Protein AF-A0A556MMD3-F1 (afdb_monomer_lite)

Structure (mmCIF, N/CA/C/O backbone):
data_AF-A0A556MMD3-F1
#
_entry.id   AF-A0A556MMD3-F1
#
loop_
_atom_site.group_PDB
_atom_site.id
_atom_site.type_symbol
_atom_site.label_atom_id
_atom_site.label_alt_id
_atom_site.label_comp_id
_atom_site.label_asym_id
_atom_site.label_entity_id
_atom_site.label_seq_id
_atom_site.pdbx_PDB_ins_code
_atom_site.Cartn_x
_atom_site.Cartn_y
_atom_site.Cartn_z
_atom_site.occupancy
_atom_site.B_iso_or_equiv
_atom_site.auth_seq_id
_atom_site.auth_comp_id
_atom_site.auth_asym_id
_atom_site.auth_atom_id
_atom_site.pdbx_PDB_model_num
ATOM 1 N N . MET A 1 1 ? -0.790 13.169 -14.391 1.00 57.88 1 MET A N 1
ATOM 2 C CA . MET A 1 1 ? 0.265 12.951 -13.382 1.00 57.88 1 MET A CA 1
ATOM 3 C C . MET A 1 1 ? -0.464 12.496 -12.132 1.00 57.88 1 MET A C 1
ATOM 5 O O . MET A 1 1 ? -1.430 13.16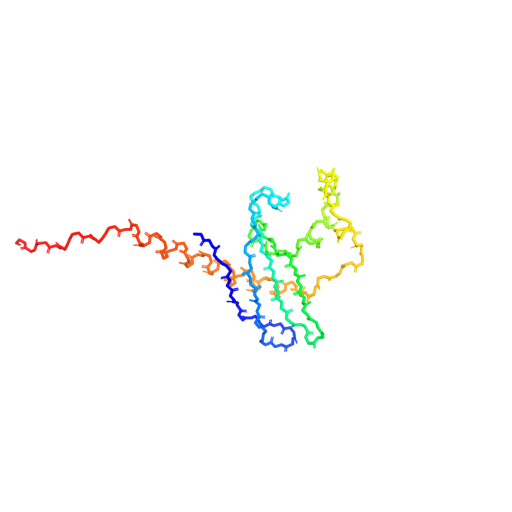1 -11.780 1.00 57.88 1 MET A O 1
ATOM 9 N N . ILE A 1 2 ? -0.143 11.325 -11.580 1.00 65.38 2 ILE A N 1
ATOM 10 C CA . ILE A 1 2 ? -0.769 10.872 -10.329 1.00 65.38 2 ILE A CA 1
ATOM 11 C C . ILE A 1 2 ? -0.100 11.679 -9.224 1.00 65.38 2 ILE A C 1
ATOM 13 O O . ILE A 1 2 ? 1.124 11.690 -9.143 1.00 65.38 2 ILE A O 1
ATOM 17 N N . THR A 1 3 ? -0.891 12.421 -8.466 1.00 82.88 3 THR A N 1
ATOM 18 C CA . THR A 1 3 ? -0.429 13.206 -7.321 1.00 82.88 3 THR A CA 1
ATOM 19 C C . THR A 1 3 ? -0.688 12.421 -6.044 1.00 82.88 3 THR A C 1
ATOM 21 O O . THR A 1 3 ? -1.502 11.497 -6.055 1.00 82.88 3 THR A O 1
ATOM 24 N N . GLU A 1 4 ? -0.020 12.791 -4.956 1.00 90.25 4 GLU A N 1
ATOM 25 C CA . GLU A 1 4 ? -0.357 12.301 -3.619 1.00 90.25 4 GLU A CA 1
ATOM 26 C C . GLU A 1 4 ? -1.861 12.444 -3.315 1.00 90.25 4 GLU A C 1
ATOM 28 O O . GLU A 1 4 ? -2.541 13.348 -3.823 1.00 90.25 4 GLU A O 1
ATOM 33 N N . PHE A 1 5 ? -2.395 11.532 -2.506 1.00 92.31 5 PHE A N 1
ATOM 34 C CA . PHE A 1 5 ? -3.795 11.538 -2.089 1.00 92.31 5 PHE A CA 1
ATOM 35 C C . PHE A 1 5 ? -3.977 10.858 -0.731 1.00 92.31 5 PHE A C 1
ATOM 37 O O . PHE A 1 5 ? -3.051 10.275 -0.178 1.00 92.31 5 PHE A O 1
ATOM 44 N N . TYR A 1 6 ? -5.189 10.943 -0.185 1.00 93.31 6 TYR A N 1
ATOM 45 C CA . TYR A 1 6 ? -5.557 10.309 1.078 1.00 93.31 6 TYR A CA 1
ATOM 46 C C . TYR A 1 6 ? -6.683 9.305 0.848 1.00 93.31 6 TYR A C 1
ATOM 48 O O . TYR A 1 6 ? -7.582 9.545 0.036 1.00 93.31 6 TYR A O 1
ATOM 56 N N . ILE A 1 7 ? -6.637 8.194 1.576 1.00 93.12 7 ILE A N 1
ATOM 57 C CA . ILE A 1 7 ? -7.716 7.208 1.659 1.00 93.12 7 ILE A CA 1
ATOM 58 C C . ILE A 1 7 ? -8.044 6.949 3.125 1.00 93.12 7 ILE A C 1
ATOM 60 O O . ILE A 1 7 ? -7.148 6.905 3.962 1.00 93.12 7 ILE A O 1
ATOM 64 N N . ASP A 1 8 ? -9.315 6.727 3.430 1.00 91.50 8 ASP A N 1
ATOM 65 C CA . ASP A 1 8 ? -9.712 6.209 4.734 1.00 91.50 8 ASP A CA 1
ATOM 66 C C . ASP A 1 8 ? -9.757 4.680 4.658 1.00 91.50 8 ASP A C 1
ATOM 68 O O . ASP A 1 8 ? -10.482 4.109 3.838 1.00 91.50 8 ASP A O 1
ATOM 72 N N . ALA A 1 9 ? -8.964 4.012 5.493 1.00 87.25 9 ALA A N 1
ATOM 73 C CA . ALA A 1 9 ? -8.904 2.557 5.568 1.00 87.25 9 ALA A CA 1
ATOM 74 C C . ALA A 1 9 ? -9.366 2.078 6.945 1.00 87.25 9 ALA A C 1
ATOM 76 O O . ALA A 1 9 ? -9.009 2.659 7.969 1.00 87.25 9 ALA A O 1
ATOM 77 N N . GLU A 1 10 ? -10.153 1.006 6.982 1.00 87.94 10 GLU A N 1
ATOM 78 C CA . GLU A 1 10 ? -10.496 0.346 8.239 1.00 87.94 10 GLU A CA 1
ATOM 79 C C . GLU A 1 10 ? -9.351 -0.590 8.618 1.00 87.94 10 GLU A C 1
ATOM 81 O O . GLU A 1 10 ? -9.173 -1.656 8.033 1.00 87.94 10 GLU A O 1
ATOM 86 N N . LEU A 1 11 ? -8.531 -0.147 9.565 1.00 85.12 11 LEU A N 1
ATOM 87 C CA . LEU A 1 11 ? -7.473 -0.966 10.143 1.00 85.12 11 LEU A CA 1
ATOM 88 C C . LEU A 1 11 ? -8.019 -1.665 11.395 1.00 85.12 11 LEU A C 1
ATOM 90 O O . LEU A 1 11 ? -9.087 -1.311 11.891 1.00 85.12 11 LEU A O 1
ATOM 94 N N . GLY A 1 12 ? -7.284 -2.605 11.986 1.00 79.12 12 GLY A N 1
ATOM 95 C CA . GLY A 1 12 ? -7.680 -3.304 13.218 1.00 79.12 12 GLY A CA 1
ATOM 96 C C . GLY A 1 12 ? -7.953 -2.374 14.414 1.00 79.12 12 GLY A C 1
ATOM 97 O O . GLY A 1 12 ? -8.524 -2.800 15.413 1.00 79.12 12 GLY A O 1
ATOM 98 N N . ARG A 1 13 ? -7.576 -1.097 14.288 1.00 75.06 13 ARG A N 1
ATOM 99 C CA . ARG A 1 13 ? -7.794 0.021 15.221 1.00 75.06 13 ARG A CA 1
ATOM 100 C C . ARG A 1 13 ? -8.940 0.969 14.828 1.00 75.06 13 ARG A C 1
ATOM 102 O O . ARG A 1 13 ? -9.162 1.978 15.489 1.00 75.06 13 ARG A O 1
ATOM 109 N N . GLY A 1 14 ? -9.666 0.664 13.756 1.00 85.38 14 GLY A N 1
ATOM 110 C CA . GLY A 1 14 ? -10.744 1.479 13.203 1.00 85.38 14 GLY A CA 1
ATOM 111 C C . GLY A 1 14 ? -10.327 2.322 11.996 1.00 85.38 14 GLY A C 1
ATOM 112 O O . GLY A 1 14 ? -9.287 2.101 11.367 1.00 85.38 14 GLY A O 1
ATOM 113 N N . LEU A 1 15 ? -11.181 3.289 11.656 1.00 89.38 15 LEU A N 1
ATOM 114 C CA . LEU A 1 15 ? -11.024 4.133 10.474 1.00 89.38 15 LEU A CA 1
ATOM 115 C C . LEU A 1 15 ? -9.788 5.034 10.610 1.00 89.38 15 LEU A C 1
ATOM 117 O O . LEU A 1 15 ? -9.742 5.914 11.468 1.00 89.38 15 LEU A O 1
ATOM 121 N N . THR A 1 16 ? -8.790 4.796 9.763 1.00 90.25 16 THR A N 1
ATOM 122 C CA . THR A 1 16 ? -7.489 5.466 9.792 1.00 90.25 16 THR A CA 1
ATOM 123 C C . THR A 1 16 ? -7.232 6.155 8.450 1.00 90.25 16 THR A C 1
ATOM 125 O O . THR A 1 16 ? -7.291 5.484 7.416 1.00 90.25 16 THR A O 1
ATOM 128 N N . PRO A 1 17 ? -6.906 7.460 8.439 1.00 92.44 17 P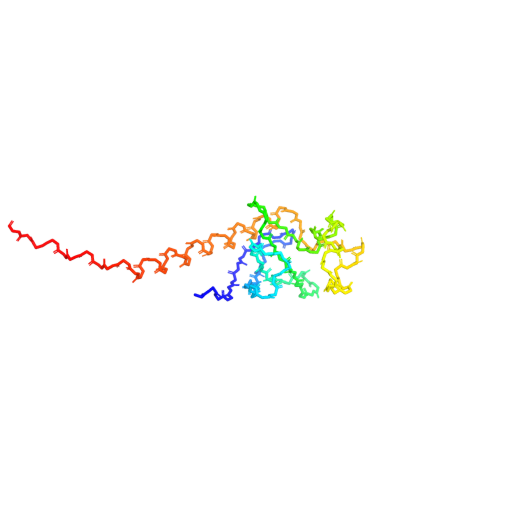RO A N 1
ATOM 129 C CA . PRO A 1 17 ? -6.473 8.132 7.226 1.00 92.44 17 PRO A CA 1
ATOM 130 C C . PRO A 1 17 ? -5.070 7.650 6.845 1.00 92.44 17 PRO A C 1
ATOM 132 O O . PRO A 1 17 ? -4.139 7.669 7.656 1.00 92.44 17 PRO A O 1
ATOM 135 N N . VAL A 1 18 ? -4.925 7.226 5.597 1.00 94.44 18 VAL A N 1
ATOM 136 C CA . VAL A 1 18 ? -3.674 6.773 4.993 1.00 94.44 18 VAL A CA 1
ATOM 137 C C . VAL A 1 18 ? -3.308 7.765 3.899 1.00 94.44 18 VAL A C 1
ATOM 139 O O . VAL A 1 18 ? -4.058 7.953 2.938 1.00 94.44 18 VAL A O 1
ATOM 142 N N . HIS A 1 19 ? -2.161 8.415 4.056 1.00 95.62 19 HIS A N 1
ATOM 143 C CA . HIS A 1 19 ? -1.538 9.211 3.005 1.00 95.62 19 HIS A CA 1
ATOM 144 C C . HIS A 1 19 ? -0.866 8.269 2.010 1.00 95.62 19 HIS A C 1
ATOM 146 O O . HIS A 1 19 ? -0.203 7.316 2.417 1.00 95.62 19 HIS A O 1
ATOM 152 N N . VAL A 1 20 ? -1.092 8.504 0.721 1.00 95.25 20 VAL A N 1
ATOM 153 C CA . VAL A 1 20 ? -0.621 7.662 -0.375 1.00 95.25 20 VAL A CA 1
ATOM 154 C C . VAL A 1 20 ? 0.154 8.515 -1.365 1.00 95.25 20 VAL A C 1
ATOM 156 O O . VAL A 1 20 ? -0.395 9.454 -1.948 1.00 95.25 20 VAL A O 1
ATOM 159 N N . GLU A 1 21 ? 1.398 8.131 -1.621 1.00 94.06 21 GLU A N 1
ATOM 160 C CA . GLU A 1 21 ? 2.270 8.777 -2.595 1.00 94.06 21 GLU A CA 1
ATOM 161 C C . GLU A 1 21 ? 2.754 7.757 -3.641 1.00 94.06 21 GLU A C 1
ATOM 163 O O . GLU A 1 21 ? 3.231 6.677 -3.284 1.00 94.06 21 GLU A O 1
ATOM 168 N N . PRO A 1 22 ? 2.610 8.031 -4.952 1.00 91.00 22 PRO A N 1
ATOM 169 C CA . PRO A 1 22 ? 3.169 7.156 -5.975 1.00 91.00 22 PRO A CA 1
ATOM 170 C C . PRO A 1 22 ? 4.699 7.202 -5.940 1.00 91.00 22 PRO A C 1
ATOM 172 O O . PRO A 1 22 ? 5.297 8.272 -6.018 1.00 91.00 22 PRO A O 1
ATOM 175 N N . VAL A 1 23 ? 5.338 6.035 -5.913 1.00 88.38 23 VAL A N 1
ATOM 176 C CA . VAL A 1 23 ? 6.796 5.938 -6.044 1.00 88.38 23 VAL A CA 1
ATOM 177 C C . VAL A 1 23 ? 7.171 6.166 -7.507 1.00 88.38 23 VAL A C 1
ATOM 179 O O . VAL A 1 23 ? 6.509 5.648 -8.415 1.00 88.38 23 VAL A O 1
ATOM 182 N N . SER A 1 24 ? 8.237 6.928 -7.754 1.00 85.12 24 SER A N 1
ATOM 183 C CA . SER A 1 24 ? 8.675 7.227 -9.120 1.00 85.12 24 SER A CA 1
ATOM 184 C C . SER A 1 24 ? 9.202 5.968 -9.818 1.00 85.12 24 SER A C 1
ATOM 186 O O . SER A 1 24 ? 9.827 5.114 -9.194 1.00 85.12 24 SER A O 1
ATOM 188 N N . CYS A 1 25 ? 8.935 5.823 -11.121 1.00 83.00 25 CYS A N 1
ATOM 189 C CA . CYS A 1 25 ? 9.226 4.583 -11.856 1.00 83.00 25 CYS A CA 1
ATOM 190 C C . CYS A 1 25 ? 10.715 4.197 -11.874 1.00 83.00 25 CYS A C 1
ATOM 192 O O . CYS A 1 25 ? 11.046 3.026 -12.033 1.00 83.00 25 CYS A O 1
ATOM 194 N N . ASP A 1 26 ? 11.611 5.174 -11.749 1.00 80.69 26 ASP A N 1
ATOM 195 C CA . ASP A 1 26 ? 13.063 5.002 -11.637 1.00 80.69 26 ASP A CA 1
ATOM 196 C C . ASP A 1 26 ? 13.503 4.424 -10.283 1.00 80.69 26 ASP A C 1
ATOM 198 O O . ASP A 1 26 ? 14.616 3.914 -10.168 1.00 80.69 26 ASP A O 1
ATOM 202 N N . GLN A 1 27 ? 12.625 4.473 -9.282 1.00 79.94 27 GLN A N 1
ATOM 203 C CA . GLN A 1 27 ? 12.842 3.955 -7.933 1.00 79.94 27 GLN A CA 1
ATOM 204 C C . GLN A 1 27 ? 12.166 2.595 -7.703 1.00 79.94 27 GLN A C 1
ATOM 206 O O . GLN A 1 27 ? 12.305 2.024 -6.623 1.00 79.94 27 GLN A O 1
ATOM 211 N N . TRP A 1 28 ? 11.431 2.064 -8.688 1.00 82.62 28 TRP A N 1
ATOM 212 C CA . TRP A 1 28 ? 10.796 0.753 -8.568 1.00 82.62 28 TRP A CA 1
ATOM 213 C C . TRP A 1 28 ? 11.840 -0.361 -8.583 1.00 82.62 28 TRP A C 1
ATOM 215 O O . TRP A 1 28 ? 12.693 -0.421 -9.469 1.00 82.62 28 TRP A O 1
ATOM 225 N N . ASP A 1 29 ? 11.719 -1.306 -7.655 1.00 71.50 29 ASP A N 1
ATOM 226 C CA . ASP A 1 29 ? 12.602 -2.480 -7.628 1.00 71.50 29 ASP A CA 1
ATOM 227 C C . ASP A 1 29 ? 12.311 -3.447 -8.765 1.00 71.50 29 ASP A C 1
ATOM 229 O O . ASP A 1 29 ? 13.206 -4.115 -9.271 1.00 71.50 29 ASP A O 1
ATOM 233 N N . LEU A 1 30 ? 11.038 -3.553 -9.149 1.00 68.69 30 LEU A N 1
ATOM 234 C CA . LEU A 1 30 ? 10.587 -4.462 -10.187 1.00 68.69 30 LEU A CA 1
ATOM 235 C C . LEU A 1 30 ? 10.051 -3.657 -11.372 1.00 68.69 30 LEU A C 1
ATOM 237 O O . LEU A 1 30 ? 9.153 -2.826 -11.199 1.00 68.69 30 LEU A O 1
ATOM 241 N N . PRO A 1 31 ? 10.555 -3.906 -12.595 1.00 70.81 31 PRO A N 1
ATOM 242 C CA . PRO A 1 31 ? 10.031 -3.243 -13.775 1.00 70.81 31 PRO A CA 1
ATOM 243 C C . PRO A 1 31 ? 8.546 -3.573 -13.936 1.00 70.81 31 PRO A C 1
ATOM 245 O O . PRO A 1 31 ? 8.131 -4.720 -13.780 1.00 70.81 31 PRO A O 1
ATOM 248 N N . ALA A 1 32 ? 7.755 -2.551 -14.266 1.00 77.31 32 ALA A N 1
ATOM 249 C CA . ALA A 1 32 ? 6.306 -2.653 -14.444 1.00 77.31 32 ALA A CA 1
ATOM 250 C C . ALA A 1 32 ? 5.522 -3.135 -13.203 1.00 77.31 32 ALA A C 1
ATOM 252 O O . ALA A 1 32 ? 4.404 -3.625 -13.350 1.00 77.31 32 ALA A O 1
ATOM 253 N N . CYS A 1 33 ? 6.069 -2.958 -11.997 1.00 83.19 33 CYS A N 1
ATOM 254 C CA . CYS A 1 33 ? 5.368 -3.196 -10.738 1.00 83.19 33 CYS A CA 1
ATOM 255 C C . CYS A 1 33 ? 5.071 -1.845 -10.068 1.00 83.19 33 CYS A C 1
ATOM 257 O O . CYS A 1 33 ? 5.979 -1.263 -9.476 1.00 83.19 33 CYS A O 1
ATOM 259 N N . PRO A 1 34 ? 3.846 -1.299 -10.185 1.00 88.00 34 PRO A N 1
ATOM 260 C CA . PRO A 1 34 ? 3.502 -0.027 -9.563 1.00 88.00 34 PRO A CA 1
ATOM 261 C C . PRO A 1 34 ? 3.690 -0.089 -8.048 1.00 88.00 34 PRO A C 1
ATOM 263 O O . PRO A 1 34 ? 3.161 -0.995 -7.398 1.00 88.00 34 PRO A O 1
ATOM 266 N N . GLN A 1 35 ? 4.409 0.891 -7.504 1.00 91.19 35 GLN A N 1
ATOM 267 C CA . GLN A 1 35 ? 4.674 1.015 -6.076 1.00 91.19 35 GLN A CA 1
ATOM 268 C C . GLN A 1 35 ? 4.094 2.318 -5.518 1.00 91.19 35 GLN A C 1
ATOM 270 O O . GLN A 1 35 ? 4.103 3.355 -6.187 1.00 91.19 35 GLN A O 1
ATOM 275 N N . PHE A 1 36 ? 3.599 2.255 -4.285 1.00 92.69 36 PHE A N 1
ATOM 276 C CA . PHE A 1 36 ? 3.044 3.390 -3.554 1.00 92.69 36 PHE A CA 1
ATOM 277 C C . PHE A 1 36 ? 3.585 3.389 -2.133 1.00 92.69 36 PHE A C 1
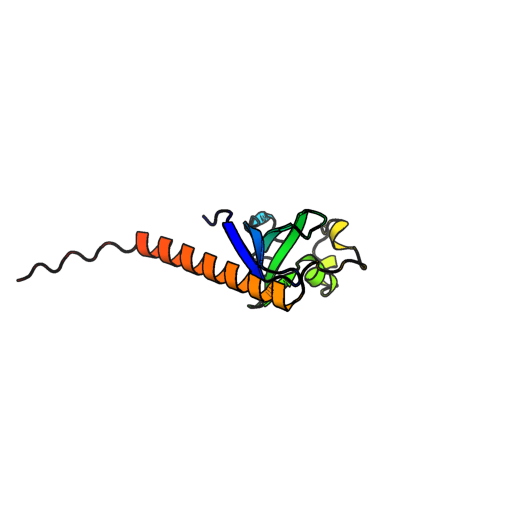ATOM 279 O O . PHE A 1 36 ? 3.559 2.357 -1.462 1.00 92.69 36 PHE A O 1
ATOM 286 N N . GLU A 1 37 ? 4.051 4.540 -1.676 1.00 93.81 37 GLU A N 1
ATOM 287 C CA . GLU A 1 37 ? 4.358 4.764 -0.275 1.00 93.81 37 GLU A CA 1
ATOM 288 C C . GLU A 1 37 ? 3.065 5.092 0.472 1.00 93.81 37 GLU A C 1
ATOM 290 O O . GLU A 1 37 ? 2.254 5.906 0.028 1.00 93.81 37 GLU A O 1
ATOM 295 N N . LEU A 1 38 ? 2.861 4.418 1.598 1.00 93.81 38 LEU A N 1
ATOM 296 C CA . LEU A 1 38 ? 1.754 4.635 2.509 1.00 93.81 38 LEU A CA 1
ATOM 297 C C . LEU A 1 38 ? 2.296 5.185 3.813 1.00 93.81 38 LEU A C 1
ATOM 299 O O . LEU A 1 38 ? 3.169 4.558 4.411 1.00 93.81 38 LEU A O 1
ATOM 303 N N . SER A 1 39 ? 1.710 6.274 4.294 1.00 93.75 39 SER A N 1
ATOM 304 C CA . SER A 1 39 ? 2.001 6.847 5.604 1.00 93.75 39 SER A CA 1
ATOM 305 C C . SER A 1 39 ? 0.723 6.937 6.440 1.00 93.75 39 SER A C 1
ATOM 307 O O . SER A 1 39 ? -0.270 7.532 6.024 1.00 93.75 39 SER A O 1
ATOM 309 N N . PHE A 1 40 ? 0.722 6.331 7.629 1.00 92.25 40 PHE A N 1
ATOM 310 C CA . PHE A 1 40 ? -0.425 6.338 8.548 1.00 92.25 40 PHE A CA 1
ATOM 311 C C . PHE A 1 40 ? 0.015 6.297 10.009 1.00 92.25 40 PHE A C 1
ATOM 313 O O . PHE A 1 40 ? 1.101 5.832 10.343 1.00 92.25 40 PHE A O 1
ATOM 320 N N . PHE A 1 41 ? -0.849 6.752 10.913 1.00 88.06 41 PHE A N 1
ATOM 321 C CA . PHE A 1 41 ? -0.579 6.718 12.348 1.00 88.06 41 PHE A CA 1
ATOM 322 C C . PHE A 1 41 ? -1.078 5.406 12.969 1.00 88.06 41 PHE A C 1
ATOM 324 O O . PHE A 1 41 ? -2.226 5.013 12.760 1.00 88.06 41 PHE A O 1
ATOM 331 N N . ASN A 1 42 ? -0.228 4.719 13.736 1.00 80.50 42 ASN A N 1
ATOM 332 C CA . ASN A 1 42 ? -0.560 3.449 14.393 1.00 80.50 42 ASN A CA 1
ATOM 333 C C . ASN A 1 42 ? -0.837 3.588 15.903 1.00 80.50 42 ASN A C 1
ATOM 335 O O . ASN A 1 42 ? -0.607 2.639 16.646 1.00 80.50 42 ASN A O 1
ATOM 339 N N . GLU A 1 43 ? -1.311 4.761 16.339 1.00 80.25 43 GLU A N 1
ATOM 340 C CA . GLU A 1 43 ? -1.524 5.182 17.741 1.00 80.25 43 GLU A CA 1
ATOM 341 C C . GLU A 1 43 ? -0.254 5.556 18.511 1.00 80.25 43 GLU A C 1
ATOM 343 O O . GLU A 1 43 ? -0.312 6.415 19.393 1.00 80.25 43 GLU A O 1
ATOM 348 N N . THR A 1 44 ? 0.893 4.967 18.174 1.00 82.88 44 THR A N 1
ATOM 349 C CA . THR A 1 44 ? 2.168 5.258 18.848 1.00 82.88 44 THR A CA 1
ATOM 350 C C . THR A 1 44 ? 3.110 6.090 17.989 1.00 82.88 44 THR A C 1
ATOM 352 O O . THR A 1 44 ? 3.827 6.941 18.511 1.00 82.88 44 THR A O 1
ATOM 355 N N . GLN A 1 45 ? 3.099 5.878 16.675 1.00 85.75 45 GLN A N 1
ATOM 356 C CA . GLN A 1 45 ? 4.003 6.525 15.737 1.00 85.75 45 GLN A CA 1
ATOM 357 C C . GLN A 1 45 ? 3.424 6.579 14.321 1.00 85.75 45 GLN A C 1
ATOM 359 O O . GLN A 1 45 ? 2.450 5.907 13.973 1.00 85.75 45 GLN A O 1
ATOM 364 N N . ILE A 1 46 ? 4.058 7.391 13.480 1.00 87.38 46 ILE A N 1
ATOM 365 C CA . ILE A 1 46 ? 3.820 7.348 12.042 1.00 87.38 46 ILE A CA 1
ATOM 366 C C . ILE A 1 46 ? 4.531 6.109 11.501 1.00 87.38 46 ILE A C 1
ATOM 368 O O . ILE A 1 46 ? 5.715 5.893 11.752 1.00 87.38 46 ILE A O 1
ATOM 372 N N . CYS A 1 47 ? 3.776 5.279 10.799 1.00 88.38 47 CYS A N 1
ATOM 373 C CA . CYS A 1 47 ? 4.264 4.130 10.064 1.00 88.38 47 CYS A CA 1
ATOM 374 C C . CYS A 1 47 ? 4.289 4.475 8.588 1.00 88.38 47 CYS A C 1
ATOM 376 O O . CYS A 1 47 ? 3.283 4.938 8.051 1.00 88.38 47 CYS A O 1
ATOM 378 N N . THR A 1 48 ? 5.414 4.170 7.953 1.00 90.38 48 THR A N 1
ATOM 379 C CA . THR A 1 48 ? 5.577 4.287 6.511 1.00 90.38 48 THR A CA 1
ATOM 380 C C . THR A 1 48 ? 5.917 2.917 5.942 1.00 90.38 48 THR A C 1
ATOM 382 O O . THR A 1 48 ? 6.761 2.205 6.494 1.00 90.38 48 THR A O 1
ATOM 385 N N . LEU A 1 49 ? 5.241 2.518 4.868 1.00 90.31 49 LEU A N 1
ATOM 386 C CA . LEU A 1 49 ? 5.555 1.290 4.140 1.00 90.31 49 LEU A CA 1
ATOM 387 C C . LEU A 1 49 ? 5.284 1.452 2.651 1.00 90.31 49 LEU A C 1
ATOM 389 O O . LEU A 1 49 ? 4.432 2.236 2.250 1.00 90.31 49 LEU A O 1
ATOM 393 N N . ILE A 1 50 ? 5.985 0.675 1.834 1.00 90.94 50 ILE A N 1
ATOM 394 C CA . ILE A 1 50 ? 5.766 0.660 0.389 1.00 90.94 50 ILE A CA 1
ATOM 395 C C . ILE A 1 50 ? 4.933 -0.566 0.041 1.00 90.94 50 ILE A C 1
ATOM 397 O O . ILE A 1 50 ? 5.306 -1.695 0.371 1.00 90.94 50 ILE A O 1
ATOM 401 N N . VAL A 1 51 ? 3.816 -0.342 -0.643 1.00 92.38 51 VAL A N 1
ATOM 402 C CA . VAL A 1 51 ? 3.004 -1.402 -1.238 1.00 92.38 51 VAL A CA 1
ATOM 403 C C . VAL A 1 51 ? 3.258 -1.492 -2.727 1.00 92.38 51 VAL A C 1
ATOM 405 O O . VAL A 1 51 ? 3.494 -0.485 -3.392 1.00 92.38 51 VAL A O 1
ATOM 408 N N . GLN A 1 52 ? 3.177 -2.705 -3.256 1.00 90.88 52 GLN A N 1
ATOM 409 C CA . GLN A 1 52 ? 3.348 -2.966 -4.676 1.00 90.88 52 GLN A CA 1
ATOM 410 C C . GLN A 1 52 ? 2.214 -3.826 -5.225 1.00 90.88 52 GLN A C 1
ATOM 412 O O . GLN A 1 52 ? 1.712 -4.724 -4.541 1.00 90.88 52 GLN A O 1
ATOM 417 N N . LEU A 1 53 ? 1.823 -3.551 -6.467 1.00 90.25 53 LEU A N 1
ATOM 418 C CA . LEU A 1 53 ? 0.820 -4.320 -7.193 1.00 90.25 53 LEU A CA 1
ATOM 419 C C . LEU A 1 53 ? 1.503 -5.313 -8.136 1.00 90.25 53 LEU A C 1
ATOM 421 O O . LEU A 1 53 ? 2.047 -4.928 -9.169 1.00 90.25 53 LEU A O 1
ATOM 425 N N . GLU A 1 54 ? 1.406 -6.601 -7.820 1.00 87.88 54 GLU A N 1
ATOM 426 C CA . GLU A 1 54 ? 1.968 -7.687 -8.624 1.00 87.88 54 GLU A CA 1
ATOM 427 C C . GLU A 1 54 ? 0.844 -8.652 -9.023 1.00 87.88 54 GLU A C 1
ATOM 429 O O . GLU A 1 54 ? 0.150 -9.207 -8.173 1.00 87.88 54 GLU A O 1
ATOM 434 N N . ASN A 1 55 ? 0.634 -8.849 -10.329 1.00 84.69 55 ASN A N 1
ATOM 435 C CA . ASN A 1 55 ? -0.371 -9.778 -10.870 1.00 84.69 55 ASN A CA 1
ATOM 436 C C . ASN A 1 55 ? -1.787 -9.606 -10.275 1.00 84.69 55 ASN A C 1
ATOM 438 O O . ASN A 1 55 ? -2.491 -10.581 -10.021 1.00 84.69 55 ASN A O 1
ATOM 442 N N . GLY A 1 56 ? -2.208 -8.360 -10.038 1.00 84.94 56 GLY A N 1
ATOM 443 C CA . GLY A 1 56 ? -3.532 -8.054 -9.484 1.00 84.94 56 GLY A CA 1
ATOM 444 C C . GLY A 1 56 ? -3.650 -8.230 -7.968 1.00 84.94 56 GLY A C 1
ATOM 445 O O . GLY A 1 56 ? -4.740 -8.052 -7.434 1.00 84.94 56 GLY A O 1
ATOM 446 N N . THR A 1 57 ? -2.554 -8.553 -7.280 1.00 88.81 57 THR A N 1
ATOM 447 C CA . THR A 1 57 ? -2.513 -8.697 -5.822 1.00 88.81 57 THR A CA 1
ATOM 448 C C . THR A 1 57 ? -1.600 -7.639 -5.214 1.00 88.81 57 THR A C 1
ATOM 450 O O . THR A 1 57 ? -0.517 -7.360 -5.733 1.00 88.81 57 THR A O 1
ATOM 453 N N . TRP A 1 58 ? -2.050 -7.036 -4.116 1.00 91.19 58 TRP A N 1
ATOM 454 C CA . TRP A 1 58 ? -1.277 -6.037 -3.383 1.00 91.19 58 TRP A CA 1
ATOM 455 C C . TRP A 1 58 ? -0.410 -6.688 -2.316 1.00 91.19 58 TRP A C 1
ATOM 457 O O . TRP A 1 58 ? -0.889 -7.523 -1.548 1.00 91.19 58 TRP A O 1
ATOM 467 N N . TYR A 1 59 ? 0.850 -6.277 -2.253 1.00 89.50 59 TYR A N 1
ATOM 468 C CA . TYR A 1 59 ? 1.819 -6.796 -1.299 1.00 89.50 59 TYR A CA 1
ATOM 469 C C . TYR A 1 59 ? 2.537 -5.667 -0.581 1.00 89.50 59 TYR A C 1
ATOM 471 O O . TYR A 1 59 ? 2.828 -4.630 -1.174 1.00 89.50 59 TYR A O 1
ATOM 479 N N . ASP A 1 60 ? 2.901 -5.915 0.673 1.00 89.12 60 ASP A N 1
ATOM 480 C CA . ASP A 1 60 ? 3.990 -5.187 1.309 1.00 89.12 60 ASP A CA 1
ATOM 481 C C . ASP A 1 60 ? 5.296 -5.540 0.583 1.00 89.12 60 ASP A C 1
ATOM 483 O O . ASP A 1 60 ? 5.667 -6.716 0.473 1.00 89.12 60 ASP A O 1
ATOM 487 N N . ARG A 1 61 ? 5.984 -4.517 0.072 1.00 85.81 61 ARG A N 1
ATOM 488 C CA . ARG A 1 61 ? 7.231 -4.661 -0.683 1.00 85.81 61 ARG A CA 1
ATOM 489 C C . ARG A 1 61 ? 8.281 -5.445 0.106 1.00 85.81 61 ARG A C 1
ATOM 491 O O . ARG A 1 61 ? 8.933 -6.319 -0.464 1.00 85.81 61 ARG A O 1
ATOM 498 N N . ARG A 1 62 ? 8.455 -5.154 1.400 1.00 81.12 62 ARG A N 1
ATOM 499 C CA . ARG A 1 62 ? 9.509 -5.772 2.221 1.00 81.12 62 ARG A CA 1
ATOM 500 C C . ARG A 1 62 ? 9.241 -7.260 2.417 1.00 81.12 62 ARG A C 1
ATOM 502 O O . ARG A 1 62 ? 10.132 -8.073 2.183 1.00 81.12 62 ARG A O 1
ATOM 509 N N . VAL A 1 63 ? 7.997 -7.620 2.744 1.00 80.75 63 VAL A N 1
ATOM 510 C CA . VAL A 1 63 ? 7.587 -9.030 2.874 1.00 80.75 63 VAL A CA 1
ATOM 511 C C . VAL A 1 63 ? 7.783 -9.768 1.549 1.00 80.75 63 VAL A C 1
ATOM 513 O O . VAL A 1 63 ? 8.381 -10.845 1.516 1.00 80.75 63 VAL A O 1
ATOM 516 N N . ARG A 1 64 ? 7.342 -9.169 0.437 1.00 80.25 64 ARG A N 1
ATOM 517 C CA . ARG A 1 64 ? 7.379 -9.813 -0.879 1.00 80.25 64 ARG A CA 1
ATOM 518 C C . ARG A 1 64 ? 8.798 -10.053 -1.396 1.00 80.25 64 ARG A C 1
ATOM 520 O O . ARG A 1 64 ? 9.054 -11.096 -1.997 1.00 80.25 64 ARG A O 1
ATOM 527 N N . LEU A 1 65 ? 9.722 -9.123 -1.150 1.00 73.69 65 LEU A N 1
ATOM 528 C CA . LEU A 1 65 ? 11.139 -9.296 -1.484 1.00 73.69 65 LEU A CA 1
ATOM 529 C C . LEU A 1 65 ? 11.808 -10.376 -0.618 1.00 73.69 65 LEU A C 1
ATOM 531 O O . LEU A 1 65 ? 12.619 -11.143 -1.137 1.00 73.69 65 LEU A O 1
ATOM 535 N N . GLY A 1 66 ? 11.440 -10.478 0.664 1.00 67.62 66 GLY A N 1
ATOM 536 C CA . GLY A 1 66 ? 11.943 -11.511 1.577 1.00 67.62 66 GLY A CA 1
ATOM 537 C C . GLY A 1 66 ? 11.524 -12.935 1.188 1.00 67.62 66 GLY A C 1
ATOM 538 O O . GLY A 1 66 ? 12.347 -13.851 1.212 1.00 67.62 66 GLY A O 1
ATOM 539 N N . GLU A 1 67 ? 10.271 -13.130 0.764 1.00 68.00 67 GLU A N 1
ATOM 540 C CA . GLU A 1 67 ? 9.773 -14.432 0.285 1.00 68.00 67 GLU A CA 1
ATOM 541 C C . GLU A 1 67 ? 10.485 -14.898 -0.991 1.00 68.00 67 GLU A C 1
ATOM 543 O O . GLU A 1 67 ? 10.741 -16.089 -1.188 1.00 68.00 67 GLU A O 1
ATOM 548 N N . ASN A 1 68 ? 10.834 -13.954 -1.865 1.00 62.44 68 ASN A N 1
ATOM 549 C CA . ASN A 1 68 ? 11.422 -14.225 -3.167 1.00 62.44 68 ASN A CA 1
ATOM 550 C C . ASN A 1 68 ? 12.953 -14.111 -3.103 1.00 62.44 68 ASN A C 1
ATOM 552 O O . ASN A 1 68 ? 13.578 -13.319 -3.804 1.00 62.44 68 ASN A O 1
ATOM 556 N N . SER A 1 69 ? 13.566 -14.940 -2.258 1.00 55.06 69 SER A N 1
ATOM 557 C CA . SER A 1 69 ? 15.014 -14.969 -1.976 1.00 55.06 69 SER A CA 1
ATOM 558 C C . SER A 1 69 ? 15.931 -15.044 -3.215 1.00 55.06 69 SER A C 1
ATOM 560 O O . SER A 1 69 ? 17.077 -14.604 -3.148 1.00 55.06 69 SER A O 1
ATOM 562 N N . GLY A 1 70 ? 15.435 -15.506 -4.371 1.00 52.09 70 GLY A N 1
ATOM 563 C CA . GLY A 1 70 ? 16.151 -15.443 -5.656 1.00 52.09 70 GLY A CA 1
ATOM 564 C C . GLY A 1 70 ? 16.231 -14.044 -6.296 1.00 52.09 70 GLY A C 1
ATOM 565 O O . GLY A 1 70 ? 17.160 -13.773 -7.054 1.00 52.09 70 GLY A O 1
ATOM 566 N N . PHE A 1 71 ? 15.307 -13.133 -5.975 1.00 51.28 71 PHE A N 1
ATOM 567 C CA . PHE A 1 71 ? 15.293 -11.749 -6.470 1.00 51.28 71 PHE A CA 1
ATOM 568 C C . PHE A 1 71 ? 16.252 -10.844 -5.690 1.00 51.28 71 PHE A C 1
ATOM 570 O O . PHE A 1 71 ? 16.879 -9.972 -6.289 1.00 51.28 71 PHE A O 1
ATOM 577 N N . LEU A 1 72 ? 16.464 -11.102 -4.394 1.00 50.72 72 LEU A N 1
ATOM 578 C CA . LEU A 1 72 ? 17.465 -10.396 -3.578 1.00 50.72 72 LEU A CA 1
ATOM 579 C C . LEU A 1 72 ? 18.896 -10.541 -4.127 1.00 50.72 72 LEU A C 1
ATOM 581 O O . LEU A 1 72 ? 19.731 -9.671 -3.896 1.00 50.72 72 LEU A O 1
ATOM 585 N N . CYS A 1 73 ? 19.181 -11.613 -4.875 1.00 42.88 73 CYS A N 1
ATOM 586 C CA . CYS A 1 73 ? 20.468 -11.814 -5.544 1.00 42.88 73 CYS A CA 1
ATOM 587 C C . CYS A 1 73 ? 20.606 -11.066 -6.881 1.00 42.88 73 CYS A C 1
ATOM 589 O O . CYS A 1 73 ? 21.729 -10.844 -7.325 1.00 42.88 73 CYS A O 1
ATOM 591 N N . LEU A 1 74 ? 19.501 -10.691 -7.538 1.00 44.84 74 LEU A N 1
ATOM 592 C CA . LEU A 1 74 ? 19.534 -9.939 -8.802 1.00 44.84 74 LEU A CA 1
ATOM 593 C C . LEU A 1 74 ? 19.677 -8.431 -8.565 1.00 44.84 74 LEU A C 1
ATOM 595 O O . LEU A 1 74 ? 20.263 -7.729 -9.389 1.00 44.84 74 LEU A O 1
ATOM 599 N N . PHE A 1 75 ? 19.208 -7.943 -7.418 1.00 49.12 75 PHE A N 1
ATOM 600 C CA . PHE A 1 75 ? 19.333 -6.547 -7.017 1.00 49.12 75 PHE A CA 1
ATOM 601 C C . PHE A 1 75 ? 20.450 -6.399 -5.978 1.00 49.12 75 PHE A C 1
ATOM 603 O O . PHE A 1 75 ? 20.209 -6.357 -4.776 1.00 49.12 75 PHE A O 1
ATOM 610 N N . ASN A 1 76 ? 21.692 -6.253 -6.456 1.00 41.12 76 ASN A N 1
ATOM 611 C CA . ASN A 1 76 ? 22.879 -5.926 -5.642 1.00 41.12 76 ASN A CA 1
ATOM 612 C C . ASN A 1 76 ? 22.753 -4.621 -4.815 1.00 41.12 76 ASN A C 1
ATOM 614 O O . ASN A 1 76 ? 23.662 -4.299 -4.056 1.00 41.12 76 ASN A O 1
ATOM 618 N N . ASN A 1 77 ? 21.638 -3.893 -4.949 1.00 45.81 77 ASN A N 1
ATOM 619 C CA . ASN A 1 77 ? 21.328 -2.637 -4.269 1.00 45.81 77 ASN A CA 1
ATOM 620 C C . ASN A 1 77 ? 20.150 -2.753 -3.288 1.00 45.81 77 ASN A C 1
ATOM 622 O O . ASN A 1 77 ? 19.581 -1.728 -2.918 1.00 45.81 77 ASN A O 1
ATOM 626 N N . ALA A 1 78 ? 19.747 -3.962 -2.880 1.00 49.91 78 ALA A N 1
ATOM 627 C CA . ALA A 1 78 ? 18.802 -4.080 -1.776 1.00 49.91 78 ALA A CA 1
ATOM 628 C C . ALA A 1 78 ? 19.435 -3.423 -0.534 1.00 49.91 78 ALA A C 1
ATOM 630 O O . ALA A 1 78 ? 20.435 -3.918 -0.015 1.00 49.91 78 ALA A O 1
ATOM 631 N N . THR A 1 79 ? 18.905 -2.272 -0.114 1.00 53.38 79 THR A N 1
ATOM 632 C CA . THR A 1 79 ? 19.344 -1.561 1.092 1.00 53.38 79 THR A CA 1
ATOM 633 C C . THR A 1 79 ? 19.257 -2.491 2.302 1.00 53.38 79 THR A C 1
ATOM 635 O O . THR A 1 79 ? 18.394 -3.368 2.344 1.00 53.38 79 THR A O 1
ATOM 638 N N . ASP A 1 80 ? 20.131 -2.304 3.299 1.00 50.12 80 ASP A N 1
ATOM 639 C CA . ASP A 1 80 ? 20.173 -3.143 4.512 1.00 50.12 80 ASP A CA 1
ATOM 640 C C . ASP A 1 80 ? 18.802 -3.261 5.212 1.00 50.12 80 ASP A C 1
ATOM 642 O O . ASP A 1 80 ? 18.507 -4.280 5.829 1.00 50.12 80 ASP A O 1
ATOM 646 N N . GLU A 1 81 ? 17.914 -2.277 5.027 1.00 50.34 81 GLU A N 1
ATOM 647 C CA . GLU A 1 81 ? 16.525 -2.291 5.509 1.00 50.34 81 GLU A CA 1
ATOM 648 C C . GLU A 1 81 ? 15.639 -3.413 4.936 1.00 50.34 81 GLU A C 1
ATOM 650 O O . GLU A 1 81 ? 14.626 -3.760 5.538 1.00 50.34 81 GLU A O 1
ATOM 655 N N . ILE A 1 82 ? 15.976 -3.967 3.769 1.00 58.00 82 ILE A N 1
ATOM 656 C CA . ILE A 1 82 ? 15.201 -5.028 3.096 1.00 58.00 82 ILE A CA 1
ATOM 657 C C . ILE A 1 82 ? 15.568 -6.411 3.660 1.00 58.00 82 ILE A C 1
ATOM 659 O O . ILE A 1 82 ? 14.824 -7.376 3.494 1.00 58.00 82 ILE A O 1
ATOM 663 N N . ARG A 1 83 ? 16.712 -6.522 4.344 1.00 56.81 83 ARG A N 1
ATOM 664 C CA . ARG A 1 83 ? 17.268 -7.788 4.837 1.00 56.81 83 ARG A CA 1
ATOM 665 C C . ARG A 1 83 ? 16.874 -8.135 6.266 1.00 56.81 83 ARG A C 1
ATOM 667 O O . ARG A 1 83 ? 17.456 -9.070 6.801 1.00 56.81 83 ARG A O 1
ATOM 674 N N . ASP A 1 84 ? 15.935 -7.422 6.880 1.00 63.69 84 ASP A N 1
ATOM 675 C CA . ASP A 1 84 ? 15.494 -7.728 8.239 1.00 63.69 84 ASP A CA 1
ATOM 676 C C . ASP A 1 84 ? 14.620 -9.004 8.246 1.00 63.69 84 ASP A C 1
ATOM 678 O O . ASP A 1 84 ? 13.462 -8.952 7.819 1.00 63.69 84 ASP A O 1
ATOM 682 N N . PRO A 1 85 ? 15.148 -10.164 8.695 1.00 64.69 85 PRO A N 1
ATOM 683 C CA . PRO A 1 85 ? 14.392 -11.414 8.711 1.00 64.69 85 PRO A CA 1
ATOM 684 C C . PRO A 1 85 ? 13.270 -11.398 9.758 1.00 64.69 85 PRO A C 1
ATOM 686 O O . PRO A 1 85 ? 12.366 -12.231 9.692 1.00 64.69 85 PRO A O 1
ATOM 689 N N . ASP A 1 86 ? 13.321 -10.459 10.706 1.00 72.25 86 ASP A N 1
ATOM 690 C CA . ASP A 1 86 ? 12.333 -10.295 11.765 1.00 72.25 86 ASP A CA 1
ATOM 691 C C . ASP A 1 86 ? 11.252 -9.267 11.393 1.00 72.25 86 ASP A C 1
ATOM 693 O O . ASP A 1 86 ? 10.312 -9.045 12.168 1.00 72.25 86 ASP A O 1
ATOM 697 N N . TYR A 1 87 ? 11.330 -8.675 10.192 1.00 77.62 87 TYR A N 1
ATOM 698 C CA . TYR A 1 87 ? 10.331 -7.728 9.717 1.00 77.62 87 TYR A CA 1
ATOM 699 C C . TYR A 1 87 ? 8.944 -8.370 9.657 1.00 77.62 87 TYR A C 1
ATOM 701 O O . TYR A 1 87 ? 8.717 -9.419 9.048 1.00 77.62 87 TYR A O 1
ATOM 709 N N . ARG A 1 88 ? 7.972 -7.676 10.247 1.00 79.38 88 ARG A N 1
ATOM 710 C CA . ARG A 1 88 ? 6.551 -7.987 10.115 1.00 79.38 88 ARG A CA 1
ATOM 711 C C . ARG A 1 88 ? 5.841 -6.766 9.569 1.00 79.38 88 ARG A C 1
ATOM 713 O O . ARG A 1 88 ? 6.032 -5.666 10.086 1.00 79.38 88 ARG A O 1
ATOM 720 N N . SER A 1 89 ? 5.008 -6.977 8.553 1.00 84.00 89 SER A N 1
ATOM 721 C CA . SER A 1 89 ? 4.193 -5.894 8.013 1.00 84.00 89 SER A CA 1
ATOM 722 C C . SER A 1 89 ? 3.310 -5.310 9.123 1.00 84.00 89 SER A C 1
ATOM 724 O O . SER A 1 89 ? 2.689 -6.076 9.869 1.00 84.00 89 SER A O 1
ATOM 726 N N . PRO A 1 90 ? 3.234 -3.974 9.255 1.00 85.56 90 PRO A N 1
ATOM 727 C CA . PRO A 1 90 ? 2.335 -3.323 10.204 1.00 85.56 90 PRO A CA 1
ATOM 728 C C . PRO A 1 90 ? 0.864 -3.401 9.763 1.00 85.56 90 PRO A C 1
ATOM 730 O O . PRO A 1 90 ? -0.005 -2.945 10.507 1.00 85.56 90 PRO A O 1
ATOM 733 N N . LEU A 1 91 ? 0.599 -3.941 8.568 1.00 87.44 91 LEU A N 1
ATOM 734 C CA . LEU A 1 91 ? -0.727 -4.192 8.024 1.00 87.44 91 LEU A CA 1
ATOM 735 C C . LEU A 1 91 ? -0.954 -5.695 7.837 1.00 87.44 91 LEU A C 1
ATOM 737 O O . LEU A 1 91 ? -0.096 -6.438 7.357 1.00 87.44 91 LEU A O 1
ATOM 741 N N . HIS A 1 92 ? -2.154 -6.146 8.164 1.00 89.00 92 HIS A N 1
ATOM 742 C CA . HIS A 1 92 ? -2.642 -7.465 7.807 1.00 89.00 92 HIS A CA 1
ATOM 743 C C . HIS A 1 92 ? -2.927 -7.558 6.304 1.00 89.00 92 HIS A C 1
ATOM 745 O O . HIS A 1 92 ? -3.235 -6.575 5.631 1.00 89.00 92 HIS A O 1
ATOM 751 N N . ALA A 1 93 ? -2.913 -8.784 5.773 1.00 87.56 93 ALA A N 1
ATOM 752 C CA . ALA A 1 93 ? -3.179 -9.035 4.357 1.00 87.56 93 ALA A CA 1
ATOM 753 C C . ALA A 1 93 ? -4.531 -8.464 3.884 1.00 87.56 93 ALA A C 1
ATOM 755 O O . ALA A 1 93 ? -4.616 -7.939 2.778 1.00 87.56 93 ALA A O 1
ATOM 756 N N . ALA A 1 94 ? -5.575 -8.530 4.719 1.00 89.56 94 ALA A N 1
ATOM 757 C CA . ALA A 1 94 ? -6.890 -7.972 4.396 1.00 89.56 94 ALA A CA 1
ATOM 758 C C . ALA A 1 94 ? -6.866 -6.436 4.289 1.00 89.56 94 ALA A C 1
ATOM 760 O O . ALA A 1 94 ? -7.421 -5.882 3.342 1.00 89.56 94 ALA A O 1
ATOM 761 N N . GLU A 1 95 ? -6.168 -5.765 5.210 1.00 90.94 95 GLU A N 1
ATOM 762 C CA . GLU A 1 95 ? -6.003 -4.306 5.213 1.00 90.94 95 GLU A CA 1
ATOM 763 C C . GLU A 1 95 ? -5.221 -3.848 3.975 1.00 90.94 95 GLU A C 1
ATOM 765 O O . GLU A 1 95 ? -5.617 -2.898 3.301 1.00 90.94 95 GLU A O 1
ATOM 770 N N . LEU A 1 96 ? -4.160 -4.581 3.613 1.00 92.12 96 LEU A N 1
ATOM 771 C CA . LEU A 1 96 ? -3.394 -4.347 2.386 1.00 92.12 96 LEU A CA 1
ATOM 772 C C . LEU A 1 96 ? -4.266 -4.457 1.131 1.00 92.12 96 LEU A C 1
ATOM 774 O O . LEU A 1 96 ? -4.175 -3.599 0.254 1.00 92.12 96 LEU A O 1
ATOM 778 N N . GLN A 1 97 ? -5.131 -5.475 1.040 1.00 92.62 97 GLN A N 1
ATOM 779 C CA . GLN A 1 97 ? -6.032 -5.600 -0.111 1.00 92.62 97 GLN A CA 1
ATOM 780 C C . GLN A 1 97 ? -7.066 -4.472 -0.157 1.00 92.62 97 GLN A C 1
ATOM 782 O O . GLN A 1 97 ? -7.360 -3.966 -1.239 1.00 92.62 97 GLN A O 1
ATOM 787 N N . GLN A 1 98 ? -7.605 -4.051 0.989 1.00 92.38 98 GLN A N 1
ATOM 788 C CA . GLN A 1 98 ? -8.565 -2.948 1.051 1.00 92.38 98 GLN A CA 1
ATOM 789 C C . GLN A 1 98 ? -7.931 -1.625 0.607 1.00 92.38 98 GLN A C 1
ATOM 791 O O . GLN A 1 98 ? -8.481 -0.936 -0.255 1.00 92.38 98 GLN A O 1
ATOM 796 N N . ILE A 1 99 ? -6.756 -1.298 1.151 1.00 92.75 99 ILE A N 1
ATOM 797 C CA . ILE A 1 99 ? -5.983 -0.115 0.757 1.00 92.75 99 ILE A CA 1
ATOM 798 C C . ILE A 1 99 ? -5.643 -0.182 -0.733 1.00 92.75 99 ILE A C 1
ATOM 800 O O . ILE A 1 99 ? -5.919 0.758 -1.478 1.00 92.75 99 ILE A O 1
ATOM 804 N N . GLY A 1 100 ? -5.121 -1.314 -1.197 1.00 92.25 100 GLY A N 1
ATOM 805 C CA . GLY A 1 100 ? -4.774 -1.518 -2.597 1.00 92.25 100 GLY A CA 1
ATOM 806 C C . GLY A 1 100 ? -5.962 -1.373 -3.555 1.00 92.25 100 GLY A C 1
ATOM 807 O O . GLY A 1 100 ? -5.843 -0.773 -4.630 1.00 92.25 100 GLY A O 1
ATOM 808 N N . ALA A 1 101 ? -7.142 -1.856 -3.166 1.00 91.38 101 ALA A N 1
ATOM 809 C CA . ALA A 1 101 ? -8.369 -1.662 -3.933 1.00 91.38 101 ALA A CA 1
ATOM 810 C C . ALA A 1 101 ? -8.753 -0.176 -4.024 1.00 91.38 101 ALA A C 1
ATOM 812 O O . ALA A 1 101 ? -9.083 0.304 -5.113 1.00 91.38 101 ALA A O 1
ATOM 813 N N . ALA A 1 102 ? -8.642 0.571 -2.920 1.00 91.69 102 ALA A N 1
ATOM 814 C CA . ALA A 1 102 ? -8.901 2.010 -2.899 1.00 91.69 102 ALA A CA 1
ATOM 815 C C . ALA A 1 102 ? -7.923 2.783 -3.803 1.00 91.69 102 ALA A C 1
ATOM 817 O O . ALA A 1 102 ? -8.352 3.626 -4.595 1.00 91.69 102 ALA A O 1
ATOM 818 N N . ILE A 1 103 ? -6.630 2.437 -3.771 1.00 91.94 103 ILE A N 1
ATOM 819 C CA . ILE A 1 103 ? -5.608 2.990 -4.677 1.00 91.94 103 ILE A CA 1
ATOM 820 C C . ILE A 1 103 ? -5.981 2.708 -6.137 1.00 91.94 103 ILE A C 1
ATOM 822 O O . ILE A 1 103 ? -6.030 3.621 -6.963 1.00 91.94 103 ILE A O 1
ATOM 826 N N . SER A 1 104 ? -6.322 1.457 -6.455 1.00 90.25 104 SER A N 1
ATOM 827 C CA . SER A 1 104 ? -6.699 1.034 -7.813 1.00 90.25 104 SER A CA 1
ATOM 828 C C . SER A 1 104 ? -7.920 1.799 -8.338 1.00 90.25 104 SER A C 1
ATOM 830 O O . SER A 1 104 ? -7.967 2.217 -9.503 1.00 90.25 104 SER A O 1
ATOM 832 N N . GLN A 1 105 ? -8.915 2.015 -7.475 1.00 89.38 105 GLN A N 1
ATOM 833 C CA . GLN A 1 105 ? -10.115 2.781 -7.797 1.00 89.38 105 GLN A CA 1
ATOM 834 C C . GLN A 1 105 ? -9.803 4.266 -8.002 1.00 89.38 105 GLN A C 1
ATOM 836 O O . GLN A 1 105 ? -10.309 4.866 -8.959 1.00 89.38 105 GLN A O 1
ATOM 841 N N . HIS A 1 106 ? -8.955 4.851 -7.153 1.00 89.06 106 HIS A N 1
ATOM 842 C CA . HIS A 1 106 ? -8.495 6.228 -7.308 1.00 89.06 106 HIS A CA 1
ATOM 843 C C . HIS A 1 106 ? -7.788 6.411 -8.656 1.00 89.06 106 HIS A C 1
ATOM 845 O O . HIS A 1 106 ? -8.183 7.264 -9.452 1.00 89.06 106 HIS A O 1
ATOM 851 N N . MET A 1 107 ? -6.825 5.543 -8.974 1.00 84.88 107 MET A N 1
ATOM 852 C CA . MET A 1 107 ? -6.101 5.566 -10.248 1.00 84.88 107 MET A CA 1
ATOM 853 C C . MET A 1 107 ? -7.029 5.441 -11.457 1.00 84.88 107 MET A C 1
ATOM 855 O O . MET A 1 107 ? -6.920 6.208 -12.414 1.00 84.88 107 MET A O 1
ATOM 859 N N . SER A 1 108 ? -7.974 4.501 -11.407 1.00 85.19 108 SER A N 1
ATOM 860 C CA . SER A 1 108 ? -8.953 4.303 -12.481 1.00 85.19 108 SER A CA 1
ATOM 861 C C . SER A 1 108 ? -9.832 5.537 -12.683 1.00 85.19 108 SER A C 1
ATOM 863 O O . SER A 1 108 ? -10.175 5.886 -13.812 1.00 85.19 108 SER A O 1
ATOM 865 N N . THR A 1 109 ? -10.196 6.213 -11.593 1.00 84.12 109 THR A N 1
ATOM 866 C CA . THR A 1 109 ? -11.002 7.437 -11.627 1.00 84.12 109 THR A CA 1
ATOM 867 C C . THR A 1 109 ? -10.208 8.594 -12.226 1.00 84.12 109 THR A C 1
ATOM 869 O O . THR A 1 109 ? -10.703 9.251 -13.141 1.00 84.12 109 THR A O 1
ATOM 872 N N . GLN A 1 110 ? -8.958 8.787 -11.797 1.00 82.06 110 GLN A N 1
ATOM 873 C CA . GLN A 1 110 ? -8.053 9.791 -12.368 1.00 82.06 110 GLN A CA 1
ATOM 874 C C . GLN A 1 110 ? -7.841 9.577 -13.870 1.00 82.06 110 GLN A C 1
ATOM 876 O O . GLN A 1 110 ? -7.931 10.525 -14.651 1.00 82.06 110 GLN A O 1
ATOM 881 N N . LEU A 1 111 ? -7.643 8.327 -14.299 1.00 77.44 111 LEU A N 1
ATOM 882 C CA . LEU A 1 111 ? -7.494 7.993 -15.714 1.00 77.44 111 LEU A CA 1
ATOM 883 C C . LEU A 1 111 ? -8.761 8.325 -16.515 1.00 77.44 111 LEU A C 1
ATOM 885 O O . LEU A 1 111 ? -8.665 8.914 -17.590 1.00 77.44 111 LEU A O 1
ATOM 889 N N . LYS A 1 112 ? -9.949 7.993 -15.994 1.00 78.00 112 LYS A N 1
ATOM 890 C CA . LYS A 1 112 ? -11.230 8.321 -16.642 1.00 78.00 112 LYS A CA 1
ATOM 891 C C . LYS A 1 112 ? -11.446 9.827 -16.766 1.00 78.00 112 LYS A C 1
ATOM 893 O O . LYS A 1 112 ? -11.864 10.281 -17.826 1.00 78.00 112 LYS A O 1
ATOM 898 N N . ILE A 1 113 ? -11.161 10.593 -15.711 1.00 76.50 113 ILE A N 1
ATOM 899 C CA . ILE A 1 113 ? -11.253 12.061 -15.735 1.00 76.50 113 ILE A CA 1
ATOM 900 C C . ILE A 1 113 ? -10.326 12.610 -16.815 1.00 76.50 113 ILE A C 1
ATOM 902 O O . ILE A 1 113 ? -10.765 13.395 -17.651 1.00 76.50 113 ILE A O 1
ATOM 906 N N . TRP A 1 114 ? -9.074 12.150 -16.835 1.00 67.12 114 TRP A N 1
ATOM 907 C CA . TRP A 1 114 ? -8.100 12.581 -17.828 1.00 67.12 114 TRP A CA 1
ATOM 908 C C . TRP A 1 114 ? -8.581 12.267 -19.245 1.00 67.12 114 TRP A C 1
ATOM 910 O O . TRP A 1 114 ? -8.675 13.178 -20.055 1.00 67.12 114 TRP A O 1
ATOM 920 N N . LEU A 1 115 ? -8.990 11.028 -19.530 1.00 71.69 115 LEU A N 1
ATOM 921 C CA . LEU A 1 115 ? -9.498 10.640 -20.850 1.00 71.69 115 LEU A CA 1
ATOM 922 C C . LEU A 1 115 ? -10.737 11.443 -21.269 1.00 71.69 115 LEU A C 1
ATOM 924 O O . LEU A 1 115 ? -10.814 11.862 -22.420 1.00 71.69 115 LEU A O 1
ATOM 928 N N . ASN A 1 116 ? -11.665 11.716 -20.348 1.00 67.56 116 ASN A N 1
ATOM 929 C CA . ASN A 1 116 ? -12.847 12.535 -20.629 1.00 67.56 116 ASN A CA 1
ATOM 930 C C . ASN A 1 116 ? -12.495 13.984 -20.998 1.00 67.56 116 ASN A C 1
ATOM 932 O O . ASN A 1 116 ? -13.223 14.588 -21.778 1.00 67.56 116 ASN A O 1
ATOM 936 N N . LEU A 1 117 ? -11.382 14.532 -20.496 1.00 60.91 117 LEU A N 1
ATOM 937 C CA . LEU A 1 117 ? -10.896 15.856 -20.906 1.00 60.91 117 LEU A CA 1
ATOM 938 C C . LEU A 1 117 ? -10.357 15.872 -22.348 1.00 60.91 117 LEU A C 1
ATOM 940 O O . LEU A 1 117 ? -10.293 16.940 -22.952 1.00 60.91 117 LEU A O 1
ATOM 944 N N . PHE A 1 118 ? -9.995 14.713 -22.909 1.00 59.31 118 PHE A N 1
ATOM 945 C CA . PHE A 1 118 ? -9.529 14.581 -24.296 1.00 59.31 118 PHE A CA 1
ATOM 946 C C . PHE A 1 118 ? -10.614 14.118 -25.271 1.00 59.31 118 PHE A C 1
ATOM 948 O O . PHE A 1 118 ? -10.356 14.071 -26.474 1.00 59.31 118 PHE A O 1
ATOM 955 N N . VAL A 1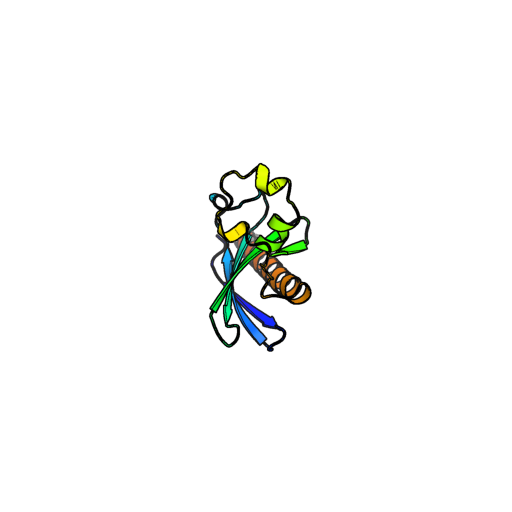 119 ? -11.823 13.801 -24.797 1.00 58.34 119 VAL A N 1
ATOM 956 C CA . VAL A 1 119 ? -12.960 13.574 -25.692 1.00 58.34 119 VAL A CA 1
ATOM 957 C C . VAL A 1 119 ? -13.498 14.947 -26.102 1.00 58.34 119 VAL A C 1
ATOM 959 O O . VAL A 1 119 ? -14.017 15.665 -25.245 1.00 58.34 119 VAL A O 1
ATOM 962 N N . PRO A 1 120 ? -13.386 15.357 -27.381 1.00 53.66 120 PRO A N 1
ATOM 963 C CA . PRO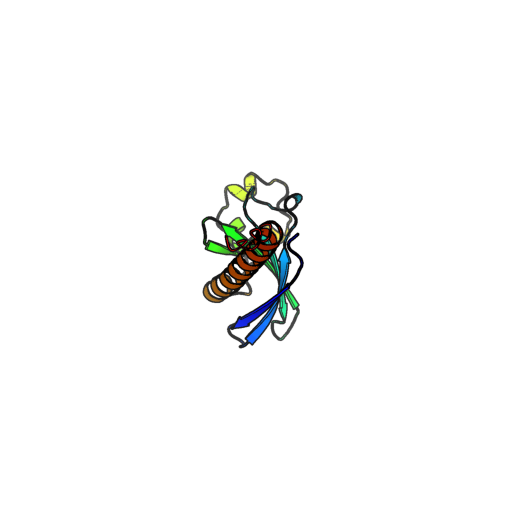 A 1 120 ? -14.011 16.594 -27.820 1.00 53.66 120 PRO A CA 1
ATOM 964 C C . PRO A 1 120 ? -15.519 16.497 -27.548 1.00 53.66 120 PRO A C 1
ATOM 966 O O . PRO A 1 120 ? -16.101 15.428 -27.767 1.00 53.66 120 PRO A O 1
ATOM 969 N N . PRO A 1 121 ? -16.181 17.575 -27.088 1.00 59.72 121 PRO A N 1
ATOM 970 C CA . PRO A 1 121 ? -17.633 17.579 -27.058 1.00 59.72 121 PRO A CA 1
ATOM 971 C C . PRO A 1 121 ? -18.107 17.262 -28.476 1.00 59.72 121 PRO A C 1
ATOM 973 O O . PRO A 1 121 ? -17.684 17.918 -29.431 1.00 59.72 121 PRO A O 1
ATOM 976 N N . TYR A 1 122 ? -18.932 16.222 -28.625 1.00 56.16 122 TYR A N 1
ATOM 977 C CA . TYR A 1 122 ? -19.591 15.949 -29.899 1.00 56.16 122 TYR A CA 1
ATOM 978 C C . TYR A 1 122 ? -20.208 17.266 -30.388 1.00 56.16 122 TYR A C 1
ATOM 980 O O . TYR A 1 122 ? -20.878 17.930 -29.586 1.00 56.16 122 TYR A O 1
ATOM 988 N N . PRO A 1 123 ? -19.981 17.685 -31.650 1.00 57.66 123 PRO A N 1
ATOM 989 C CA . PRO A 1 123 ? -20.663 18.857 -32.168 1.00 57.66 123 PRO A CA 1
ATOM 990 C C . PRO A 1 123 ? -22.159 18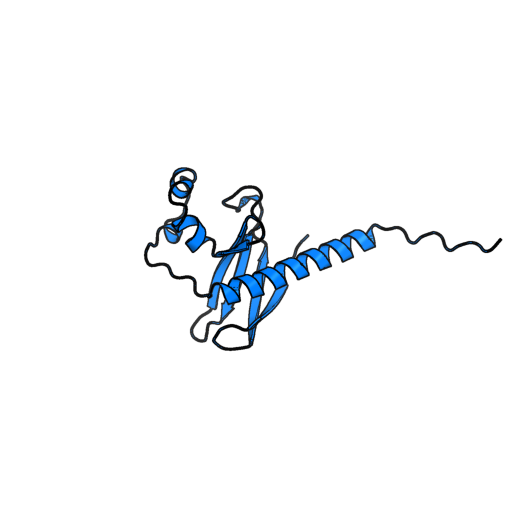.623 -31.971 1.00 57.66 123 PRO A C 1
ATOM 992 O O . PRO A 1 123 ? -22.677 17.569 -32.350 1.00 57.66 123 PRO A O 1
ATOM 995 N N . ALA A 1 124 ? -22.812 19.563 -31.281 1.00 58.91 124 ALA A N 1
ATOM 996 C CA . ALA A 1 124 ? -24.236 19.492 -30.992 1.00 58.91 124 ALA A CA 1
ATOM 997 C C . ALA A 1 124 ? -24.976 19.123 -32.285 1.00 58.91 124 ALA A C 1
ATOM 999 O O . ALA A 1 124 ? -24.667 19.717 -33.324 1.00 58.91 124 ALA A O 1
ATOM 1000 N N . PRO A 1 125 ? -25.897 18.141 -32.267 1.00 57.09 125 PRO A N 1
ATOM 1001 C CA . PRO A 1 125 ? -26.620 17.776 -33.470 1.00 57.09 125 PRO A CA 1
ATOM 1002 C C . PRO A 1 125 ? -27.359 19.020 -33.956 1.00 57.09 125 PRO A C 1
ATOM 1004 O O . PRO A 1 125 ? -28.277 19.512 -33.300 1.00 57.09 125 PRO A O 1
ATOM 1007 N N . VAL A 1 126 ? -26.911 19.566 -35.086 1.00 56.62 126 VAL A N 1
ATOM 1008 C CA . VAL A 1 126 ? -27.653 20.598 -35.794 1.00 56.62 126 VAL A CA 1
ATOM 1009 C C . VAL A 1 126 ? -28.888 19.881 -36.320 1.00 56.62 126 VAL A C 1
ATOM 1011 O O . VAL A 1 126 ? -28.785 19.026 -37.198 1.00 56.62 126 VAL A O 1
ATOM 1014 N N . LEU A 1 127 ? -30.030 20.142 -35.683 1.00 50.03 127 LEU A N 1
ATOM 1015 C CA . LEU A 1 127 ? -31.343 19.730 -36.165 1.00 50.03 127 LEU A CA 1
ATOM 1016 C C . LEU A 1 127 ? -31.496 20.264 -37.597 1.00 50.03 127 LEU A C 1
ATOM 1018 O O . LEU A 1 127 ? -31.617 21.475 -37.779 1.00 50.03 127 LEU A O 1
ATOM 1022 N N . ASN A 1 128 ? -31.437 19.363 -38.579 1.00 49.12 128 ASN A N 1
ATOM 1023 C CA . ASN A 1 128 ? -31.901 19.607 -39.945 1.00 49.12 128 ASN A CA 1
ATOM 1024 C C . ASN A 1 128 ? -33.379 19.241 -40.048 1.00 49.12 128 ASN A C 1
ATOM 1026 O O . ASN A 1 128 ? -33.751 18.183 -39.487 1.00 49.12 128 ASN A O 1
#

Sequence (128 aa):
MITEFYIDAELGRGLTPVHVEPVSCDQWDLPACPQFELSFFNETQICTLIVQLENGTWYDRRVRLGENSGFLCLFNNATDEIRDPDYRSPLHAAELQQIGAAISQHMSTQLKIWLNLFVPPYPAPVLN

pLDDT: mean 77.82, std 15.18, range [41.12, 95.62]

Foldseek 3Di:
DDAKDWDFFQAPVGTWIKIKGWDDQVPDLDHPKTKIWIWTDPPPDIDIFIWTQDPNAIDGPLVVCVVPVVSCVVPPPPPPVSVPPPDDDPGDRVRRRRVVVVVVVVVVVVVVVVVVVVPPPDDDPPDD

Radius of gyration: 18.65 Å; chains: 1; bounding box: 55×36×59 Å

Organism: NCBI:txid2597670

Secondary structure (DSSP, 8-state):
-PPPEEEEEEETTEEEEEEEEEPPGGG-SSTT--EEEEEEE-SSSEEEEEEEEETTEEEEHHHHHHH-TTTTTT-TT--GGGG-TT---SS-HHHHHHHHHHHHHHHHHHHHHHHHHHSPPPPP----